Protein AF-A0A382TSJ7-F1 (afdb_monomer_lite)

Structure (mmCIF, N/CA/C/O backbone):
data_AF-A0A382TSJ7-F1
#
_entry.id   AF-A0A382TSJ7-F1
#
loop_
_atom_site.group_PDB
_atom_site.id
_atom_site.type_symbol
_atom_site.label_atom_id
_atom_site.label_alt_id
_atom_site.label_comp_id
_atom_site.label_asym_id
_atom_site.label_entity_id
_atom_site.label_seq_id
_atom_site.pdbx_PDB_ins_code
_atom_site.Cartn_x
_atom_site.Cartn_y
_atom_site.Cartn_z
_atom_site.occupancy
_atom_site.B_iso_or_equiv
_atom_site.auth_seq_id
_atom_site.auth_comp_id
_atom_site.auth_asym_id
_atom_site.auth_atom_id
_atom_site.pdbx_PDB_model_num
ATOM 1 N N . PHE A 1 1 ? 25.022 -5.196 -22.773 1.00 49.28 1 PHE A N 1
ATOM 2 C CA . PHE A 1 1 ? 23.667 -5.425 -22.223 1.00 49.28 1 PHE A CA 1
ATOM 3 C C . PHE A 1 1 ? 23.489 -6.816 -21.601 1.00 49.28 1 PHE A C 1
ATOM 5 O O . PHE A 1 1 ? 22.937 -6.885 -20.510 1.00 49.28 1 PHE A O 1
ATOM 12 N N . GLU A 1 2 ? 24.004 -7.905 -22.186 1.00 41.25 2 GLU A N 1
ATOM 13 C CA . GLU A 1 2 ? 23.909 -9.259 -21.588 1.00 41.25 2 GLU A CA 1
ATOM 14 C C . GLU A 1 2 ? 24.609 -9.423 -20.228 1.00 41.25 2 GLU A C 1
ATOM 16 O O . GLU A 1 2 ? 24.080 -10.076 -19.331 1.00 41.25 2 GLU A O 1
ATOM 21 N N . HIS A 1 3 ? 25.771 -8.796 -20.024 1.00 44.56 3 HIS A N 1
ATOM 22 C CA . HIS A 1 3 ? 26.473 -8.864 -18.734 1.00 44.56 3 HIS A CA 1
ATOM 23 C C . HIS A 1 3 ? 25.719 -8.135 -17.605 1.00 44.56 3 HIS A C 1
ATOM 25 O O . HIS A 1 3 ? 25.794 -8.540 -16.447 1.00 44.56 3 HIS A O 1
ATOM 31 N N . TYR A 1 4 ? 24.921 -7.115 -17.950 1.00 49.44 4 TYR A N 1
ATOM 32 C CA . TYR A 1 4 ? 24.068 -6.389 -17.006 1.00 49.44 4 TYR A CA 1
ATOM 33 C C . TYR A 1 4 ? 22.844 -7.223 -16.594 1.00 49.44 4 TYR A C 1
ATOM 35 O O . TYR A 1 4 ? 22.494 -7.236 -15.418 1.00 49.44 4 TYR A O 1
ATOM 43 N N . SER A 1 5 ? 22.230 -7.984 -17.514 1.00 50.84 5 SER A N 1
ATOM 44 C CA . SER A 1 5 ? 21.072 -8.833 -17.186 1.00 50.84 5 SER A CA 1
ATOM 45 C C . SER A 1 5 ? 21.449 -10.079 -16.375 1.00 50.84 5 SER A C 1
ATOM 47 O O . SER A 1 5 ? 20.710 -10.446 -15.464 1.00 50.84 5 SER A O 1
ATOM 49 N N . LYS A 1 6 ? 22.613 -10.698 -16.631 1.00 50.25 6 LYS A N 1
ATOM 50 C CA . LYS A 1 6 ? 23.043 -11.921 -15.925 1.00 50.25 6 LYS A CA 1
ATOM 51 C C . LYS A 1 6 ? 23.480 -11.663 -14.476 1.00 50.25 6 LYS A C 1
ATOM 53 O O . LYS A 1 6 ? 23.131 -12.448 -13.599 1.00 50.25 6 LYS A O 1
ATOM 58 N N . GLY A 1 7 ? 24.176 -10.553 -14.202 1.00 49.78 7 GLY A N 1
ATOM 59 C CA . GLY A 1 7 ? 24.599 -10.181 -12.841 1.00 49.78 7 GLY A CA 1
ATOM 60 C C . GLY A 1 7 ? 23.474 -9.584 -11.986 1.00 49.78 7 GLY A C 1
ATOM 61 O O . GLY A 1 7 ? 23.333 -9.916 -10.812 1.00 49.78 7 GLY A O 1
ATOM 62 N N . GLN A 1 8 ? 22.613 -8.753 -12.584 1.00 52.03 8 GLN A N 1
ATOM 63 C CA . GLN A 1 8 ? 21.437 -8.202 -11.902 1.00 52.03 8 GLN A CA 1
ATOM 64 C C . GLN A 1 8 ? 20.285 -9.208 -11.803 1.00 52.03 8 GLN A C 1
ATOM 66 O O . GLN A 1 8 ? 19.413 -9.034 -10.962 1.00 52.03 8 GLN A O 1
ATOM 71 N N . GLY A 1 9 ? 20.266 -10.262 -12.623 1.00 54.62 9 GLY A N 1
ATOM 72 C CA . GLY A 1 9 ? 19.168 -11.224 -12.687 1.00 54.62 9 GLY A CA 1
ATOM 73 C C . GLY A 1 9 ? 18.868 -11.914 -11.358 1.00 54.62 9 GLY A C 1
ATOM 74 O O . GLY A 1 9 ? 17.705 -12.104 -11.053 1.00 54.62 9 GLY A O 1
ATOM 75 N N . ARG A 1 10 ? 19.869 -12.224 -10.522 1.00 52.75 10 ARG A N 1
ATOM 76 C CA . ARG A 1 10 ? 19.629 -12.847 -9.202 1.00 52.75 10 ARG A CA 1
ATOM 77 C C . ARG A 1 10 ? 19.296 -11.840 -8.095 1.00 52.75 10 ARG A C 1
ATOM 79 O O . ARG A 1 10 ? 18.508 -12.153 -7.214 1.00 52.75 10 ARG A O 1
ATOM 86 N N . ILE A 1 11 ? 19.861 -10.631 -8.152 1.00 54.88 11 ILE A N 1
ATOM 87 C CA . ILE A 1 11 ? 19.643 -9.577 -7.140 1.00 54.88 11 ILE A CA 1
ATOM 88 C C . ILE A 1 11 ? 18.320 -8.838 -7.382 1.00 54.88 11 ILE A C 1
ATOM 90 O O . ILE A 1 11 ? 17.648 -8.438 -6.434 1.00 54.88 11 ILE A O 1
ATOM 94 N N . ARG A 1 12 ? 17.907 -8.681 -8.647 1.00 56.47 12 ARG A N 1
ATOM 95 C CA . ARG A 1 12 ? 16.683 -7.955 -8.999 1.00 56.47 12 ARG A CA 1
ATOM 96 C C . ARG A 1 12 ? 15.449 -8.606 -8.418 1.00 56.47 12 ARG A C 1
ATOM 98 O O . ARG A 1 12 ? 14.648 -7.869 -7.875 1.00 56.47 12 ARG A O 1
ATOM 105 N N . TRP A 1 13 ? 15.330 -9.932 -8.430 1.00 60.94 13 TRP A N 1
ATOM 106 C CA . TRP A 1 13 ? 14.100 -10.613 -8.002 1.00 60.94 13 TRP A CA 1
ATOM 107 C C . TRP A 1 13 ? 13.707 -10.276 -6.560 1.00 60.94 13 TRP A C 1
ATOM 109 O O . TRP A 1 13 ? 12.521 -10.184 -6.263 1.00 60.94 13 TRP A O 1
ATOM 119 N N . ALA A 1 14 ? 14.691 -10.034 -5.687 1.00 69.12 14 ALA A N 1
ATOM 120 C CA . ALA A 1 14 ? 14.449 -9.646 -4.300 1.00 69.12 14 ALA A CA 1
ATOM 121 C C . ALA A 1 14 ? 13.987 -8.183 -4.145 1.00 69.12 14 ALA A C 1
ATOM 123 O O . ALA A 1 14 ? 13.291 -7.861 -3.190 1.00 69.12 14 ALA A O 1
ATOM 124 N N . CYS A 1 15 ? 14.362 -7.295 -5.070 1.00 74.19 15 CYS A N 1
ATOM 125 C CA . CYS A 1 15 ? 13.961 -5.885 -5.051 1.00 74.19 15 CYS A CA 1
ATOM 126 C C . CYS A 1 15 ? 12.693 -5.612 -5.865 1.00 74.19 15 CYS A C 1
ATOM 128 O O . CYS A 1 15 ? 11.855 -4.797 -5.483 1.00 74.19 15 CYS A O 1
ATOM 130 N N . CYS A 1 16 ? 12.630 -6.173 -7.069 1.00 78.31 16 CYS A N 1
ATOM 131 C CA . CYS A 1 16 ? 11.790 -5.664 -8.133 1.00 78.31 16 CYS A CA 1
ATOM 132 C C . CYS A 1 16 ? 11.692 -6.653 -9.320 1.00 78.31 16 CYS A C 1
ATOM 134 O O . CYS A 1 16 ? 12.562 -7.487 -9.554 1.00 78.31 16 CYS A O 1
ATOM 136 N N . GLY A 1 17 ? 10.611 -6.565 -10.102 1.00 79.75 17 GLY A N 1
ATOM 137 C CA . GLY A 1 17 ? 10.349 -7.494 -11.217 1.00 79.75 17 GLY A CA 1
ATOM 138 C C . GLY A 1 17 ? 9.465 -8.694 -10.865 1.00 79.75 17 GLY A C 1
ATOM 139 O O . GLY A 1 17 ? 9.333 -9.606 -11.676 1.00 79.75 17 GLY A O 1
ATOM 140 N N . LEU A 1 18 ? 8.832 -8.683 -9.689 1.00 85.38 18 LEU A N 1
ATOM 141 C CA . LEU A 1 18 ? 7.746 -9.605 -9.373 1.00 85.38 18 LEU A CA 1
ATOM 142 C C . LEU A 1 18 ? 6.572 -9.376 -10.338 1.00 85.38 18 LEU A C 1
ATOM 144 O O . LEU A 1 18 ? 6.093 -8.251 -10.488 1.00 85.38 18 LEU A O 1
ATOM 148 N N . VAL A 1 19 ? 6.110 -10.454 -10.971 1.00 88.44 19 VAL A N 1
ATOM 149 C CA . VAL A 1 19 ? 4.923 -10.472 -11.834 1.00 88.44 19 VAL A CA 1
ATOM 150 C C . VAL A 1 19 ? 3.797 -11.159 -11.072 1.00 88.44 19 VAL A C 1
ATOM 152 O O . VAL A 1 19 ? 3.975 -12.265 -10.569 1.00 88.44 19 VAL A O 1
ATOM 155 N N . SER A 1 20 ? 2.652 -10.492 -10.947 1.00 93.06 20 SER A N 1
ATOM 156 C CA . SER A 1 20 ? 1.493 -10.999 -10.209 1.00 93.06 20 SER A CA 1
ATOM 157 C C . SER A 1 20 ? 0.206 -10.319 -10.683 1.00 93.06 20 SER A C 1
ATOM 159 O O . SER A 1 20 ? 0.238 -9.440 -11.545 1.00 93.06 20 SER A O 1
ATOM 161 N N . THR A 1 21 ? -0.925 -10.726 -10.113 1.00 97.06 21 THR A N 1
ATOM 162 C CA . THR A 1 21 ? -2.238 -10.105 -10.313 1.00 97.06 21 THR A CA 1
ATOM 163 C C . THR A 1 21 ? -2.568 -9.164 -9.146 1.00 97.06 21 THR A C 1
ATOM 165 O O . THR A 1 21 ? -2.044 -9.358 -8.044 1.00 97.06 21 THR A O 1
ATOM 168 N N . PRO A 1 22 ? -3.454 -8.164 -9.331 1.00 96.81 22 PRO A N 1
ATOM 169 C CA . PRO A 1 22 ? -3.901 -7.317 -8.224 1.00 96.81 22 PRO A CA 1
ATOM 170 C C . PRO A 1 22 ? -4.525 -8.136 -7.085 1.00 96.81 22 PRO A C 1
ATOM 172 O O . PRO A 1 22 ? -4.243 -7.872 -5.921 1.00 96.81 22 PRO A O 1
ATOM 175 N N . GLU A 1 23 ? -5.298 -9.178 -7.408 1.00 98.12 23 GLU A N 1
ATOM 176 C CA . GLU A 1 23 ? -5.904 -10.081 -6.418 1.00 98.12 23 GLU A CA 1
ATOM 177 C C . GLU A 1 23 ? -4.846 -10.752 -5.532 1.00 98.12 23 GLU A C 1
ATOM 179 O O . GLU A 1 23 ? -4.932 -10.693 -4.306 1.00 98.12 23 GLU A O 1
ATOM 184 N N . ASN A 1 24 ? -3.810 -11.340 -6.136 1.00 98.31 24 ASN A N 1
ATOM 185 C CA . ASN A 1 24 ? -2.759 -12.025 -5.387 1.00 98.31 24 ASN A CA 1
ATOM 186 C C . ASN A 1 24 ? -1.952 -11.053 -4.519 1.00 98.31 24 ASN A C 1
ATOM 188 O O . ASN A 1 24 ? -1.585 -11.393 -3.397 1.00 98.31 24 ASN A O 1
ATOM 192 N N . ILE A 1 25 ? -1.688 -9.838 -5.010 1.00 97.94 25 ILE A N 1
ATOM 193 C CA . ILE A 1 25 ? -0.980 -8.809 -4.237 1.00 97.94 25 ILE A CA 1
ATOM 194 C C . ILE A 1 25 ? -1.844 -8.270 -3.091 1.00 97.94 25 ILE A C 1
ATOM 196 O O . ILE A 1 25 ? -1.321 -8.049 -2.001 1.00 97.94 25 ILE A O 1
ATOM 200 N N . ALA A 1 26 ? -3.151 -8.094 -3.300 1.00 98.31 26 ALA A N 1
ATOM 201 C CA . ALA A 1 26 ? -4.078 -7.710 -2.237 1.00 98.31 26 ALA A CA 1
ATOM 202 C C . ALA A 1 26 ? -4.179 -8.807 -1.167 1.00 98.31 26 ALA A C 1
ATOM 204 O O . ALA A 1 26 ? -4.074 -8.513 0.022 1.00 98.31 26 ALA A O 1
ATOM 205 N N . ARG A 1 27 ? -4.278 -10.084 -1.569 1.00 98.56 27 ARG A N 1
ATOM 206 C CA . ARG A 1 27 ? -4.246 -11.219 -0.634 1.00 98.56 27 ARG A CA 1
ATOM 207 C C . ARG A 1 27 ? -2.935 -11.257 0.146 1.00 98.56 27 ARG A C 1
ATOM 209 O O . ARG A 1 27 ? -2.963 -11.352 1.364 1.00 98.56 27 ARG A O 1
ATOM 216 N N . TRP A 1 28 ? -1.796 -11.101 -0.528 1.00 97.88 28 TRP A N 1
ATOM 217 C CA . TRP A 1 28 ? -0.493 -11.002 0.134 1.00 97.88 28 TRP A CA 1
ATOM 218 C C . TRP A 1 28 ? -0.451 -9.872 1.172 1.00 97.88 28 TRP A C 1
ATOM 220 O O . TRP A 1 28 ? -0.004 -10.085 2.297 1.00 97.88 28 TRP A O 1
ATOM 230 N N . GLY A 1 29 ? -0.947 -8.683 0.820 1.00 98.06 29 GLY A N 1
ATOM 231 C CA . GLY A 1 29 ? -1.042 -7.560 1.749 1.00 98.06 29 GLY A CA 1
ATOM 232 C C . GLY A 1 29 ? -1.908 -7.871 2.965 1.00 98.06 29 GLY A C 1
ATOM 233 O O . GLY A 1 29 ? -1.500 -7.585 4.089 1.00 98.06 29 GLY A O 1
ATOM 234 N N . TYR A 1 30 ? -3.063 -8.503 2.758 1.00 98.69 30 TYR A N 1
ATOM 235 C CA . TYR A 1 30 ? -3.928 -8.940 3.849 1.00 98.69 30 TYR A CA 1
ATOM 236 C C . TYR A 1 30 ? -3.215 -9.931 4.780 1.00 98.69 30 TYR A C 1
ATOM 238 O O . TYR A 1 30 ? -3.173 -9.715 5.990 1.00 98.69 30 TYR A O 1
ATOM 246 N N . GLU A 1 31 ? -2.576 -10.964 4.227 1.00 98.62 31 GLU A N 1
ATOM 247 C CA . GLU A 1 31 ? -1.856 -11.978 5.008 1.00 98.62 31 GLU A CA 1
ATOM 248 C C . GLU A 1 31 ? -0.676 -11.396 5.807 1.00 98.62 31 GLU A C 1
ATOM 250 O O . GLU A 1 31 ? -0.372 -11.837 6.924 1.00 98.62 31 GLU A O 1
ATOM 255 N N . LEU A 1 32 ? -0.010 -10.386 5.243 1.00 98.25 32 LEU A N 1
ATOM 256 C CA . LEU A 1 32 ? 1.114 -9.693 5.862 1.00 98.25 32 LEU A CA 1
ATOM 257 C C . LEU A 1 32 ? 0.665 -8.779 7.007 1.00 98.25 32 LEU A C 1
ATOM 259 O O . LEU A 1 32 ? 1.220 -8.840 8.110 1.00 98.25 32 LEU A O 1
ATOM 263 N N . TYR A 1 33 ? -0.336 -7.936 6.757 1.00 98.38 33 TYR A N 1
ATOM 264 C CA . TYR A 1 33 ? -0.682 -6.823 7.637 1.00 98.38 33 TYR A CA 1
ATOM 265 C C . TYR A 1 33 ? -1.871 -7.102 8.570 1.00 98.38 33 TYR A C 1
ATOM 267 O O . TYR A 1 33 ? -1.892 -6.584 9.693 1.00 98.38 33 TYR A O 1
ATOM 275 N N . SER A 1 34 ? -2.848 -7.922 8.177 1.00 98.19 34 SER A N 1
ATOM 276 C CA . SER A 1 34 ? -4.002 -8.197 9.039 1.00 98.19 34 SER A CA 1
ATOM 277 C C . SER A 1 34 ? -3.603 -9.013 10.257 1.00 98.19 34 SER A C 1
ATOM 279 O O . SER A 1 34 ? -2.779 -9.920 10.178 1.00 98.19 34 SER A O 1
ATOM 281 N N . ARG A 1 35 ? -4.236 -8.746 11.405 1.00 97.00 35 ARG A N 1
ATOM 282 C CA . ARG A 1 35 ? -4.071 -9.579 12.610 1.00 97.00 35 ARG A CA 1
ATOM 283 C C . ARG A 1 35 ? -4.515 -11.025 12.373 1.00 97.00 35 ARG A C 1
ATOM 285 O O . ARG A 1 35 ? -4.002 -11.911 13.051 1.00 97.00 35 ARG A O 1
ATOM 292 N N . LYS A 1 36 ? -5.424 -11.239 11.416 1.00 97.44 36 LYS A N 1
ATOM 293 C CA . LYS A 1 36 ? -5.931 -12.553 10.996 1.00 97.44 36 LYS A CA 1
ATOM 294 C C . LYS A 1 36 ? -5.046 -13.230 9.943 1.00 97.44 36 LYS A C 1
ATOM 296 O O . LYS A 1 36 ? -5.228 -14.413 9.688 1.00 97.44 36 LYS A O 1
ATOM 301 N N . GLY A 1 37 ? -4.108 -12.494 9.348 1.00 97.69 37 GLY A N 1
ATOM 302 C CA . GLY A 1 37 ? -3.206 -13.016 8.330 1.00 97.69 37 GLY A CA 1
ATOM 303 C C . GLY A 1 37 ? -2.140 -13.951 8.901 1.00 97.69 37 GLY A C 1
ATOM 304 O O . GLY A 1 37 ? -1.765 -13.850 10.077 1.00 97.69 37 GLY A O 1
ATOM 305 N N . THR A 1 38 ? -1.606 -14.828 8.056 1.00 98.00 38 THR A N 1
ATOM 306 C CA . THR A 1 38 ? -0.660 -15.884 8.443 1.00 98.00 38 THR A CA 1
ATOM 307 C C . THR A 1 38 ? 0.721 -15.763 7.795 1.00 98.00 38 THR A C 1
ATOM 309 O O . THR A 1 38 ? 1.544 -16.655 7.975 1.00 98.00 38 THR A O 1
ATOM 312 N N . ALA A 1 39 ? 1.020 -14.689 7.050 1.00 97.81 39 ALA A N 1
ATOM 313 C CA . ALA A 1 39 ? 2.307 -14.575 6.346 1.00 97.81 39 ALA A CA 1
ATOM 314 C C . ALA A 1 39 ? 3.517 -14.446 7.290 1.00 97.81 39 ALA A C 1
ATOM 316 O O . ALA A 1 39 ? 4.613 -14.882 6.946 1.00 97.81 39 ALA A O 1
ATOM 317 N N . ILE A 1 40 ? 3.328 -13.835 8.464 1.00 97.94 40 ILE A N 1
ATOM 318 C CA . ILE A 1 40 ? 4.359 -13.639 9.493 1.00 97.94 40 ILE A CA 1
ATOM 319 C C . ILE A 1 40 ? 3.759 -13.789 10.897 1.00 97.94 40 ILE A C 1
ATOM 321 O O . ILE A 1 40 ? 2.542 -13.702 11.074 1.00 97.94 40 ILE A O 1
ATOM 325 N N . SER A 1 41 ? 4.611 -13.984 11.909 1.00 98.25 41 SER A N 1
ATOM 326 C CA . SER A 1 41 ? 4.174 -14.044 13.309 1.00 98.25 41 SER A CA 1
ATOM 327 C C . SER A 1 41 ? 3.614 -12.699 13.796 1.00 98.25 41 SER A C 1
ATOM 329 O O . SER A 1 41 ? 3.902 -11.636 13.235 1.00 98.25 41 SER A O 1
ATOM 331 N N . GLN A 1 42 ? 2.838 -12.730 14.884 1.00 97.50 42 GLN A N 1
ATOM 332 C CA . GLN A 1 42 ? 2.294 -11.512 15.496 1.00 97.50 42 GLN A CA 1
ATOM 333 C C . GLN A 1 42 ? 3.404 -10.554 15.960 1.00 97.50 42 GLN A C 1
ATOM 335 O O . GLN A 1 42 ? 3.298 -9.347 15.732 1.00 97.50 42 GLN A O 1
ATOM 340 N N . ASP A 1 43 ? 4.490 -11.082 16.531 1.00 98.12 43 ASP A N 1
ATOM 341 C CA . ASP A 1 43 ? 5.638 -10.281 16.970 1.00 98.12 43 ASP A CA 1
ATOM 342 C C . ASP A 1 43 ? 6.376 -9.643 15.790 1.00 98.12 43 ASP A C 1
ATOM 344 O O . ASP A 1 43 ? 6.683 -8.450 15.821 1.00 98.12 43 ASP A O 1
ATOM 348 N N . SER A 1 44 ? 6.591 -10.392 14.703 1.00 98.31 44 SER A N 1
ATOM 349 C CA . SER A 1 44 ? 7.189 -9.848 13.480 1.00 98.31 44 SER A CA 1
ATOM 350 C C . SER A 1 44 ? 6.316 -8.758 12.863 1.00 98.31 44 SER A C 1
ATOM 352 O O . SER A 1 44 ? 6.833 -7.738 12.415 1.00 98.31 44 SER A O 1
ATOM 354 N N . ARG A 1 45 ? 4.989 -8.921 12.884 1.00 97.88 45 ARG A N 1
ATOM 355 C CA . ARG A 1 45 ? 4.051 -7.902 12.395 1.00 97.88 45 ARG A CA 1
ATOM 356 C C . ARG A 1 45 ? 4.075 -6.643 13.257 1.00 97.88 45 ARG A C 1
ATOM 358 O O . ARG A 1 45 ? 4.059 -5.534 12.726 1.00 97.88 45 ARG A O 1
ATOM 365 N N . LYS A 1 46 ? 4.160 -6.796 14.580 1.00 97.62 46 LYS A N 1
ATOM 366 C CA . LYS A 1 46 ? 4.333 -5.671 15.507 1.00 97.62 46 LYS A CA 1
ATOM 367 C C . LYS A 1 46 ? 5.634 -4.917 15.217 1.00 97.62 46 LYS A C 1
ATOM 369 O O . LYS A 1 46 ? 5.593 -3.695 15.086 1.00 97.62 46 LYS A O 1
ATOM 374 N N . ALA A 1 47 ? 6.747 -5.630 15.042 1.00 98.12 47 ALA A N 1
ATOM 375 C CA . ALA A 1 47 ? 8.031 -5.033 14.673 1.00 98.12 47 ALA A CA 1
ATOM 376 C C . ALA A 1 47 ? 7.968 -4.322 13.306 1.00 98.12 47 ALA A C 1
ATOM 378 O O . ALA A 1 47 ? 8.472 -3.207 13.161 1.00 98.12 47 ALA A O 1
ATOM 379 N N . LEU A 1 48 ? 7.279 -4.916 12.324 1.00 97.50 48 LEU A N 1
ATOM 380 C CA . LEU A 1 48 ? 7.063 -4.320 11.005 1.00 97.50 48 LEU A CA 1
ATOM 381 C C . LEU A 1 48 ? 6.341 -2.971 11.112 1.00 97.50 48 LEU A C 1
ATOM 383 O O . LEU A 1 48 ? 6.794 -1.988 10.528 1.00 97.50 48 LEU A O 1
ATOM 387 N N . TYR A 1 49 ? 5.268 -2.886 11.902 1.00 97.56 49 TYR A N 1
ATOM 388 C CA . TYR A 1 49 ? 4.567 -1.622 12.130 1.00 97.56 49 TYR A CA 1
ATOM 389 C C . TYR A 1 49 ? 5.416 -0.597 12.882 1.00 97.56 49 TYR A C 1
ATOM 391 O O . TYR A 1 49 ? 5.470 0.564 12.473 1.00 97.56 49 TYR A O 1
ATOM 399 N N . GLN A 1 50 ? 6.125 -1.018 13.930 1.00 97.62 50 GLN A N 1
ATOM 400 C CA . GLN A 1 50 ? 7.007 -0.142 14.707 1.00 97.62 50 GLN A CA 1
ATOM 401 C C . GLN A 1 50 ? 8.152 0.436 13.871 1.00 97.62 50 GLN A C 1
ATOM 403 O O . GLN A 1 50 ? 8.567 1.566 14.111 1.00 97.62 50 GLN A O 1
ATOM 408 N N . SER A 1 51 ? 8.608 -0.279 12.838 1.00 97.38 51 SER A N 1
ATOM 409 C CA . SER A 1 51 ? 9.652 0.219 11.935 1.00 97.38 51 SER A CA 1
ATOM 410 C C . SER A 1 51 ? 9.267 1.516 11.210 1.00 97.38 51 SER A C 1
ATOM 412 O O . SER A 1 51 ? 10.139 2.246 10.755 1.00 97.38 51 SER A O 1
ATOM 414 N N . THR A 1 52 ? 7.970 1.833 11.128 1.00 96.88 52 THR A N 1
ATOM 415 C CA . THR A 1 52 ? 7.447 3.041 10.470 1.00 96.88 52 THR A C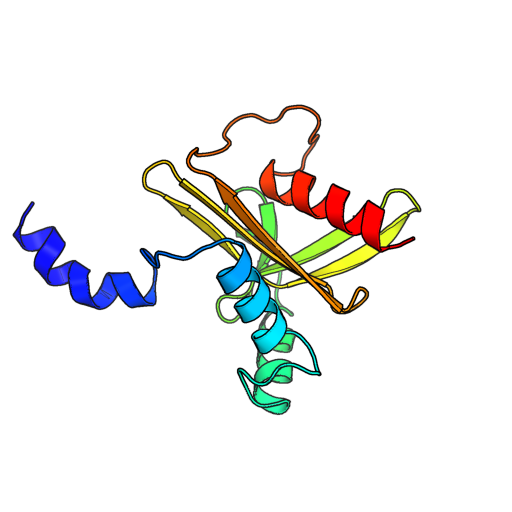A 1
ATOM 416 C C . THR A 1 52 ? 7.310 4.249 11.408 1.00 96.88 52 THR A C 1
ATOM 418 O O . THR A 1 52 ? 6.671 5.230 11.041 1.00 96.88 52 THR A O 1
ATOM 421 N N . ALA A 1 53 ? 7.881 4.196 12.617 1.00 94.44 53 ALA A N 1
ATOM 422 C CA . ALA A 1 53 ? 7.797 5.271 13.612 1.00 94.44 53 ALA A CA 1
ATOM 423 C C . ALA A 1 53 ? 8.727 6.476 13.346 1.00 94.44 53 ALA A C 1
ATOM 425 O O . ALA A 1 53 ? 8.651 7.459 14.075 1.00 94.44 53 ALA A O 1
ATOM 426 N N . GLY A 1 54 ? 9.609 6.395 12.343 1.00 91.56 54 GLY A N 1
ATOM 427 C CA . GLY A 1 54 ? 10.527 7.481 11.976 1.00 91.56 54 GLY A CA 1
ATOM 428 C C . GLY A 1 54 ? 9.857 8.639 11.230 1.00 91.56 54 GLY A C 1
ATOM 429 O O . GLY A 1 54 ? 8.648 8.630 11.001 1.00 91.56 54 GLY A O 1
ATOM 430 N N . ASP A 1 55 ? 10.656 9.620 10.810 1.00 93.06 55 ASP A N 1
ATOM 431 C CA . ASP A 1 55 ? 10.181 10.831 10.133 1.00 93.06 55 ASP A CA 1
ATOM 432 C C . ASP A 1 55 ? 9.545 10.569 8.757 1.00 93.06 55 ASP A C 1
ATOM 434 O O . ASP A 1 55 ? 9.731 9.526 8.117 1.00 93.06 55 ASP A O 1
ATOM 438 N N . LEU A 1 56 ? 8.788 11.558 8.273 1.00 94.12 56 LEU A N 1
ATOM 439 C CA . LEU A 1 56 ? 8.260 11.551 6.913 1.00 94.12 56 LEU A CA 1
ATOM 440 C C . LEU A 1 56 ? 9.400 11.677 5.897 1.00 94.12 56 LEU A C 1
ATOM 442 O O . LEU A 1 56 ? 10.212 12.598 5.961 1.00 94.12 56 LEU A O 1
ATOM 446 N N . VAL A 1 57 ? 9.383 10.817 4.881 1.00 93.81 57 VAL A N 1
ATOM 447 C CA . VAL A 1 57 ? 10.309 10.870 3.747 1.00 93.81 57 VAL A CA 1
ATOM 448 C C . VAL A 1 57 ? 9.548 10.972 2.431 1.00 93.81 57 VAL A C 1
ATOM 450 O O . VAL A 1 57 ? 8.414 10.501 2.302 1.00 93.81 57 VAL A O 1
ATOM 453 N N . LYS A 1 58 ? 10.177 11.573 1.417 1.00 89.81 58 LYS A N 1
ATOM 454 C CA . LYS A 1 58 ? 9.616 11.633 0.064 1.00 89.81 58 LYS A CA 1
ATOM 455 C C . LYS A 1 58 ? 9.851 10.302 -0.654 1.00 89.81 58 LYS A C 1
ATOM 457 O O . LYS A 1 58 ? 10.922 10.072 -1.208 1.00 89.81 58 LYS A O 1
ATOM 462 N N . LEU A 1 59 ? 8.834 9.441 -0.691 1.00 87.00 59 LEU A N 1
ATOM 463 C CA . LEU A 1 59 ? 8.865 8.148 -1.381 1.00 87.00 59 LEU A CA 1
ATOM 464 C C . LEU A 1 59 ? 7.914 8.161 -2.583 1.00 87.00 59 LEU A C 1
ATOM 466 O O . LEU A 1 59 ? 6.713 8.384 -2.423 1.00 87.00 59 LEU A O 1
ATOM 470 N N . GLN A 1 60 ? 8.452 7.918 -3.786 1.00 80.06 60 GLN A N 1
ATOM 471 C CA . GLN A 1 60 ? 7.714 7.920 -5.064 1.00 80.06 60 GLN A CA 1
ATOM 472 C C . GLN A 1 60 ? 6.734 9.100 -5.226 1.00 80.06 60 GLN A C 1
ATOM 474 O O . GLN A 1 60 ? 5.590 8.930 -5.643 1.00 80.06 60 GLN A O 1
ATOM 479 N N . GLY A 1 61 ? 7.188 10.309 -4.882 1.00 78.06 61 GLY A N 1
ATOM 480 C CA . GLY A 1 61 ? 6.411 11.537 -5.069 1.00 78.06 61 GLY A CA 1
ATOM 481 C C . GLY A 1 61 ? 5.429 11.874 -3.945 1.00 78.06 61 GLY A C 1
ATOM 482 O O . GLY A 1 61 ? 4.714 12.860 -4.066 1.00 78.06 61 GLY A O 1
ATOM 483 N N . SER A 1 62 ? 5.400 11.124 -2.839 1.00 83.81 62 SER A N 1
ATOM 484 C CA . SER A 1 62 ? 4.548 11.438 -1.682 1.00 83.81 62 SER A CA 1
ATOM 485 C C . SER A 1 62 ? 5.331 11.385 -0.370 1.00 83.81 62 SER A C 1
ATOM 487 O O . SER A 1 62 ? 6.194 10.523 -0.206 1.00 83.81 62 SER A O 1
ATOM 489 N N . MET A 1 63 ? 5.011 12.284 0.566 1.00 90.06 63 MET A N 1
ATOM 490 C CA . MET A 1 63 ? 5.537 12.246 1.938 1.0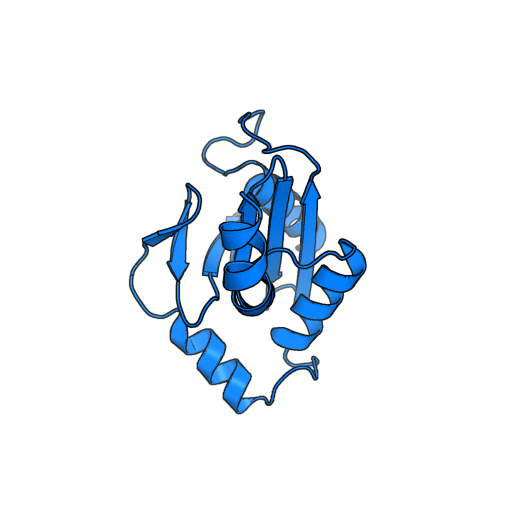0 90.06 63 MET A CA 1
ATOM 491 C C . MET A 1 63 ? 4.846 11.138 2.736 1.00 90.06 63 MET A C 1
ATOM 493 O O . MET A 1 63 ? 3.616 11.061 2.750 1.00 90.06 63 MET 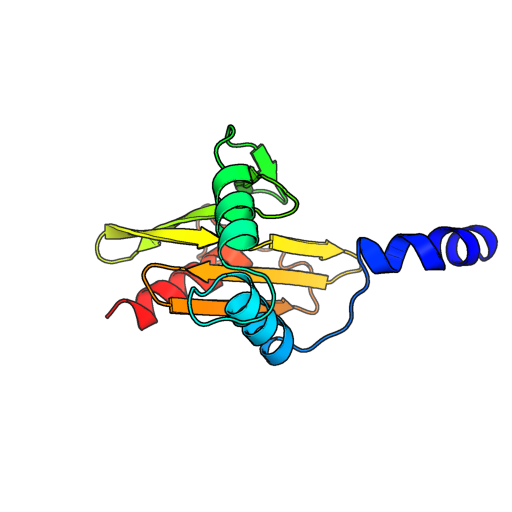A O 1
ATOM 497 N N . GLN A 1 64 ? 5.617 10.234 3.331 1.00 93.62 64 GLN A N 1
ATOM 498 C CA . GLN A 1 64 ? 5.109 9.073 4.074 1.00 93.62 64 GLN A CA 1
ATOM 499 C C . GLN A 1 64 ? 6.190 8.578 5.039 1.00 93.62 64 GLN A C 1
ATOM 501 O O . GLN A 1 64 ? 7.376 8.750 4.760 1.00 93.62 64 GLN A O 1
ATOM 506 N N . ASN A 1 65 ? 5.803 7.965 6.158 1.00 96.88 65 ASN A N 1
ATOM 507 C CA . ASN A 1 65 ? 6.780 7.309 7.023 1.00 96.88 65 ASN A CA 1
ATOM 508 C C . ASN A 1 65 ? 7.238 6.024 6.335 1.00 96.88 65 ASN A C 1
ATOM 510 O O . ASN A 1 65 ? 6.435 5.327 5.704 1.00 96.88 65 ASN A O 1
ATOM 514 N N . TYR A 1 66 ? 8.518 5.701 6.454 1.00 96.12 66 TYR A N 1
ATOM 515 C CA . TYR A 1 66 ? 9.095 4.548 5.782 1.00 96.12 66 TYR A CA 1
ATOM 516 C C . TYR A 1 66 ? 9.990 3.768 6.734 1.00 96.12 66 TYR A C 1
ATOM 518 O O . TYR A 1 66 ? 10.902 4.329 7.334 1.00 96.12 66 TYR A O 1
ATOM 526 N N . GLY A 1 67 ? 9.682 2.484 6.886 1.00 95.75 67 GLY A N 1
ATOM 527 C CA . GLY A 1 67 ? 10.376 1.568 7.779 1.00 95.75 67 GLY A CA 1
ATOM 528 C C . GLY A 1 67 ? 11.032 0.425 7.025 1.00 95.75 67 GLY A C 1
ATOM 529 O O . GLY A 1 67 ? 11.567 0.609 5.934 1.00 95.75 67 GLY A O 1
ATOM 530 N N . TYR A 1 68 ? 10.957 -0.775 7.593 1.00 94.81 68 TYR A N 1
ATOM 531 C CA . TYR A 1 68 ? 11.502 -2.010 7.033 1.00 94.81 68 TYR A CA 1
ATOM 532 C C . TYR A 1 68 ? 10.771 -2.410 5.737 1.00 94.81 68 TYR A C 1
ATOM 534 O O . TYR A 1 68 ? 9.897 -3.271 5.731 1.00 94.81 68 TYR A O 1
ATOM 542 N N . TYR A 1 69 ? 11.092 -1.714 4.643 1.00 92.31 69 TYR A N 1
ATOM 543 C CA . TYR A 1 69 ? 10.482 -1.831 3.314 1.00 92.31 69 TYR A CA 1
ATOM 544 C C . TYR A 1 69 ? 8.956 -1.651 3.279 1.00 92.31 69 TYR A C 1
ATOM 546 O O . TYR A 1 69 ? 8.277 -2.131 2.372 1.00 92.31 69 TYR A O 1
ATOM 554 N N . VAL A 1 70 ? 8.406 -0.925 4.254 1.00 95.62 70 VAL A N 1
ATOM 555 C CA . VAL A 1 70 ? 6.975 -0.625 4.360 1.00 95.62 70 VAL A CA 1
ATOM 556 C C . VAL A 1 70 ? 6.784 0.870 4.528 1.00 95.62 70 VAL A C 1
ATOM 558 O O . VAL A 1 70 ? 7.405 1.505 5.376 1.00 95.62 70 VAL A O 1
ATOM 561 N N . ALA A 1 71 ? 5.886 1.419 3.721 1.00 96.06 71 ALA A N 1
ATOM 562 C CA . ALA A 1 71 ? 5.420 2.785 3.818 1.00 96.06 71 ALA A CA 1
ATOM 563 C C . ALA A 1 71 ? 4.111 2.845 4.611 1.00 96.06 71 ALA A C 1
ATOM 565 O O . ALA A 1 71 ? 3.155 2.135 4.287 1.00 96.06 71 ALA A O 1
ATOM 566 N N . LYS A 1 72 ? 4.063 3.739 5.597 1.00 97.25 72 LYS A N 1
ATOM 567 C CA . LYS A 1 72 ? 2.859 4.130 6.332 1.00 97.25 72 LYS A CA 1
ATOM 568 C C . LYS A 1 72 ? 2.405 5.502 5.839 1.00 97.25 72 LYS A C 1
ATOM 570 O O . LYS A 1 72 ? 3.214 6.416 5.674 1.00 97.25 72 LYS A O 1
ATOM 575 N N . ARG A 1 73 ? 1.103 5.650 5.609 1.00 94.19 73 ARG A N 1
ATOM 576 C CA . ARG A 1 73 ? 0.481 6.916 5.215 1.00 94.19 73 ARG A CA 1
ATOM 577 C C . ARG A 1 73 ? -0.887 7.062 5.868 1.00 94.19 73 ARG A C 1
ATOM 579 O O . ARG A 1 73 ? -1.618 6.083 5.941 1.00 94.19 73 ARG A O 1
ATOM 586 N N . MET A 1 74 ? -1.226 8.275 6.288 1.00 94.56 74 MET A N 1
ATOM 587 C CA . MET A 1 74 ? -2.581 8.626 6.713 1.00 94.56 74 MET A CA 1
ATOM 588 C C . MET A 1 74 ? -3.407 9.118 5.521 1.00 94.56 74 MET A C 1
ATOM 590 O O . MET A 1 74 ? -2.873 9.774 4.619 1.00 94.56 74 MET A O 1
ATOM 594 N N . PHE A 1 75 ? -4.688 8.774 5.520 1.00 93.31 75 PHE A N 1
ATOM 595 C CA . PHE A 1 75 ? -5.691 9.233 4.569 1.00 93.31 75 PHE A CA 1
ATOM 596 C C . PHE A 1 75 ? -6.815 9.903 5.351 1.00 93.31 75 PHE A C 1
ATOM 598 O O . PHE A 1 75 ? -7.309 9.331 6.319 1.00 93.31 75 PHE A O 1
ATOM 605 N N . THR A 1 76 ? -7.200 11.099 4.919 1.00 93.44 76 THR A N 1
ATOM 606 C CA . THR A 1 76 ? -8.400 11.784 5.402 1.00 93.44 76 THR A CA 1
ATOM 607 C C . THR A 1 76 ? -9.532 11.461 4.439 1.00 93.44 76 THR A C 1
ATOM 609 O O . THR A 1 76 ? -9.427 11.770 3.249 1.00 93.44 76 THR A O 1
ATOM 612 N N . LEU A 1 77 ? -10.560 10.798 4.953 1.00 92.12 77 LEU A N 1
ATOM 613 C CA . LEU A 1 77 ? -11.743 10.374 4.219 1.00 92.12 77 LEU A CA 1
ATOM 614 C C . LEU A 1 77 ? -12.742 11.529 4.055 1.00 92.12 77 LEU A C 1
ATOM 616 O O . LEU A 1 77 ? -12.610 12.594 4.663 1.00 92.12 77 LEU A O 1
ATOM 620 N N . SER A 1 78 ? -13.746 11.322 3.209 1.00 92.12 78 SER A N 1
ATOM 621 C CA . SER A 1 78 ? -14.774 12.317 2.871 1.00 92.12 78 SER A CA 1
ATOM 622 C C . SER A 1 78 ? -15.617 12.789 4.065 1.00 92.12 78 SER A C 1
ATOM 624 O O . SER A 1 78 ? -16.062 13.936 4.083 1.00 92.12 78 SER A O 1
ATOM 626 N N . ASP A 1 79 ? -15.785 11.949 5.086 1.00 91.88 79 ASP A N 1
ATOM 627 C CA . ASP A 1 79 ? -16.455 12.260 6.355 1.00 91.88 79 ASP A CA 1
ATOM 628 C C . ASP A 1 79 ? -15.506 12.872 7.408 1.00 91.88 79 ASP A C 1
ATOM 630 O O . ASP A 1 79 ? -15.894 13.086 8.554 1.00 91.88 79 ASP A O 1
ATOM 634 N N . SER A 1 80 ? -14.272 13.204 7.013 1.00 92.19 80 SER A N 1
ATOM 635 C CA . SER A 1 80 ? -13.168 13.648 7.878 1.00 92.19 80 SER A CA 1
ATOM 636 C C . SER A 1 80 ? -12.592 12.572 8.804 1.00 92.19 80 SER A C 1
ATOM 638 O O . SER A 1 80 ? -11.746 12.893 9.640 1.00 92.19 80 SER A O 1
ATOM 640 N N . THR A 1 81 ? -12.979 11.303 8.650 1.00 93.69 81 THR A N 1
ATOM 641 C CA . THR A 1 81 ? -12.329 10.196 9.354 1.00 93.69 81 THR A CA 1
ATOM 642 C C . THR A 1 81 ? -10.882 10.063 8.879 1.00 93.69 81 THR A C 1
ATOM 644 O O . THR A 1 81 ? -10.595 10.074 7.682 1.00 93.69 81 THR A O 1
ATOM 647 N N . GLU A 1 82 ? -9.942 9.922 9.813 1.00 95.69 82 GLU A N 1
ATOM 648 C CA . GLU A 1 82 ? -8.548 9.620 9.491 1.00 95.69 82 GLU A CA 1
ATOM 649 C C . GLU A 1 82 ? -8.281 8.126 9.630 1.00 95.69 82 GLU A C 1
ATOM 651 O O . GLU A 1 82 ? -8.501 7.537 10.688 1.00 95.69 82 GLU A O 1
ATOM 656 N N . ILE A 1 83 ? -7.748 7.521 8.571 1.00 96.88 83 ILE A N 1
ATOM 657 C CA . ILE A 1 83 ? -7.294 6.131 8.592 1.00 96.88 83 ILE A CA 1
ATOM 658 C C . ILE A 1 83 ? -5.810 6.042 8.271 1.00 96.88 83 ILE A C 1
ATOM 660 O O . ILE A 1 83 ? -5.246 6.833 7.509 1.00 96.88 83 ILE A O 1
ATOM 664 N N . THR A 1 84 ? -5.165 5.023 8.816 1.00 97.00 84 THR A N 1
ATOM 665 C CA . THR A 1 84 ? -3.795 4.666 8.484 1.00 97.00 84 THR A CA 1
ATOM 666 C C . THR A 1 84 ? -3.792 3.571 7.431 1.00 97.00 84 THR A C 1
ATOM 668 O O . THR A 1 84 ? -4.540 2.605 7.511 1.00 97.00 84 THR A O 1
ATOM 671 N N . ALA A 1 85 ? -2.880 3.654 6.465 1.00 97.50 85 ALA A N 1
ATOM 672 C CA . ALA A 1 85 ? -2.607 2.543 5.571 1.00 97.50 85 ALA A CA 1
ATOM 673 C C . ALA A 1 85 ? -1.115 2.217 5.463 1.00 97.50 85 ALA A C 1
ATOM 675 O O . ALA A 1 85 ? -0.258 3.097 5.338 1.00 97.50 85 ALA A O 1
ATOM 676 N N . TYR A 1 86 ? -0.827 0.919 5.444 1.00 98.12 86 TYR A N 1
ATOM 677 C CA . TYR A 1 86 ? 0.499 0.324 5.308 1.00 98.12 86 TYR A CA 1
ATOM 678 C C . TYR A 1 86 ? 0.642 -0.348 3.953 1.00 98.12 86 TYR A C 1
ATOM 680 O O . TYR A 1 86 ? -0.328 -0.847 3.399 1.00 98.12 86 TYR A O 1
ATOM 688 N N . GLY A 1 87 ? 1.840 -0.367 3.386 1.00 96.81 87 GLY A N 1
ATOM 689 C CA . GLY A 1 87 ? 2.087 -1.053 2.123 1.00 96.81 87 GLY A CA 1
ATOM 690 C C . GLY A 1 87 ? 3.270 -0.456 1.392 1.00 96.81 87 GLY A C 1
ATOM 691 O O . GLY A 1 87 ? 4.218 0.003 2.024 1.00 96.81 87 GLY A O 1
ATOM 692 N N . HIS A 1 88 ? 3.227 -0.430 0.064 1.00 95.50 88 HIS A N 1
ATOM 693 C CA . HIS A 1 88 ? 4.333 0.111 -0.716 1.00 95.50 88 HIS A CA 1
ATOM 694 C C . HIS A 1 88 ? 3.882 0.566 -2.115 1.00 95.50 88 HIS A C 1
ATOM 696 O O . HIS A 1 88 ? 3.147 -0.164 -2.787 1.00 95.50 88 HIS A O 1
ATOM 702 N N . PRO A 1 89 ? 4.313 1.747 -2.601 1.00 94.12 89 PRO A N 1
ATOM 703 C CA . PRO A 1 89 ? 4.216 2.084 -4.019 1.00 94.12 89 PRO A CA 1
ATOM 704 C C . PRO A 1 89 ? 5.306 1.346 -4.812 1.00 94.12 89 PRO A C 1
ATOM 706 O O . PRO A 1 89 ? 6.464 1.331 -4.410 1.00 94.12 89 PRO A O 1
ATOM 709 N N . GLY A 1 90 ? 4.988 0.757 -5.959 1.00 91.56 90 GLY A N 1
ATOM 710 C CA . GLY A 1 90 ? 5.971 0.137 -6.859 1.00 91.56 90 GLY A CA 1
ATOM 711 C C . GLY A 1 90 ? 5.952 0.803 -8.228 1.00 91.56 90 GLY A C 1
ATOM 712 O O . GLY A 1 90 ? 4.969 1.423 -8.601 1.00 91.56 90 GLY A O 1
ATOM 713 N N . GLY A 1 91 ? 7.029 0.754 -8.997 1.00 88.88 91 GLY A N 1
ATOM 714 C CA . GLY A 1 91 ? 7.030 1.382 -10.318 1.00 88.88 91 GLY A CA 1
ATOM 715 C C . GLY A 1 91 ? 8.304 1.109 -11.093 1.00 88.88 91 GLY A C 1
ATOM 716 O O . GLY A 1 91 ? 9.305 0.690 -10.517 1.00 88.88 91 GLY A O 1
ATOM 717 N N . GLY A 1 92 ? 8.249 1.342 -12.402 1.00 86.56 92 GLY A N 1
ATOM 718 C CA . GLY A 1 92 ? 9.376 1.155 -13.313 1.00 86.56 92 GLY A CA 1
ATOM 719 C C . GLY A 1 92 ? 8.966 0.472 -14.616 1.00 86.56 92 GLY A C 1
ATOM 720 O O . GLY A 1 92 ? 7.927 -0.176 -14.689 1.00 86.56 92 GLY A O 1
ATOM 721 N N . GLY A 1 93 ? 9.771 0.644 -15.668 1.00 85.00 93 GLY A N 1
ATOM 722 C CA . GLY A 1 93 ? 9.562 -0.036 -16.955 1.00 85.00 93 GLY A CA 1
ATOM 723 C C . GLY A 1 93 ? 8.239 0.289 -17.660 1.00 85.00 93 GLY A C 1
ATOM 724 O O . GLY A 1 93 ? 7.757 -0.540 -18.419 1.00 85.00 93 GLY A O 1
ATOM 725 N N . GLY A 1 94 ? 7.637 1.453 -17.386 1.00 90.56 94 GLY A N 1
ATOM 726 C CA . GLY A 1 94 ? 6.320 1.837 -17.914 1.00 90.56 94 GLY A CA 1
ATOM 727 C C . GLY A 1 94 ? 5.131 1.419 -17.041 1.00 90.56 94 GLY A C 1
ATOM 728 O O . GLY A 1 94 ? 4.000 1.732 -17.390 1.00 90.56 94 GLY A O 1
ATOM 729 N N . TYR A 1 95 ? 5.372 0.776 -15.896 1.00 91.62 95 TYR A N 1
ATOM 730 C CA . TYR A 1 95 ? 4.338 0.300 -14.977 1.00 91.62 95 TYR A CA 1
ATOM 731 C C . TYR A 1 95 ? 4.309 1.106 -13.683 1.00 91.62 95 TYR A C 1
ATOM 733 O O . TYR A 1 95 ? 5.315 1.680 -13.244 1.00 91.62 95 TYR A O 1
ATOM 741 N N . SER A 1 96 ? 3.154 1.081 -13.027 1.00 93.06 96 SER A N 1
ATOM 742 C CA . SER A 1 96 ? 2.953 1.668 -11.712 1.00 93.06 96 SER A CA 1
ATOM 743 C C . SER A 1 96 ? 2.068 0.745 -10.866 1.00 93.06 96 SER A C 1
ATOM 745 O O . SER A 1 96 ? 1.068 0.210 -11.334 1.00 93.06 96 SER A O 1
ATOM 747 N N . SER A 1 97 ? 2.449 0.510 -9.610 1.00 94.50 97 SER A N 1
ATOM 748 C CA . SER A 1 97 ? 1.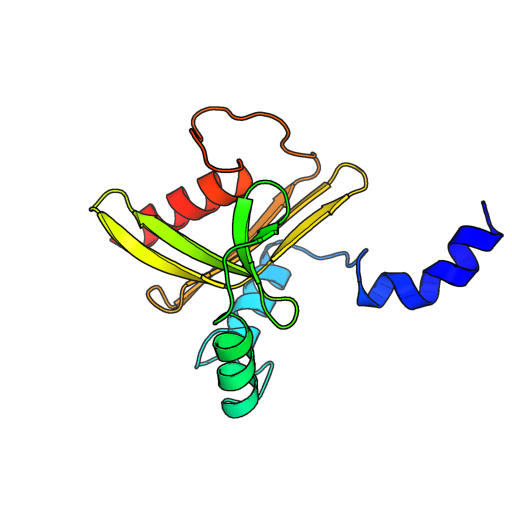678 -0.290 -8.659 1.00 94.50 97 SER A CA 1
ATOM 749 C C . SER A 1 97 ? 1.527 0.372 -7.293 1.00 94.50 97 SER A C 1
ATOM 751 O O . SER A 1 97 ? 2.310 1.242 -6.910 1.00 94.50 97 SER A O 1
ATOM 753 N N . LEU A 1 98 ? 0.506 -0.019 -6.547 1.00 95.88 98 LEU A N 1
ATOM 754 C CA . LEU A 1 98 ? 0.319 0.376 -5.160 1.00 95.88 98 LEU A CA 1
ATOM 755 C C . LEU A 1 98 ? -0.275 -0.797 -4.388 1.00 95.88 98 LEU A C 1
ATOM 757 O O . LEU A 1 98 ? -1.270 -1.367 -4.821 1.00 95.88 98 LEU A O 1
ATOM 761 N N . LEU A 1 99 ? 0.317 -1.119 -3.243 1.00 97.75 99 LEU A N 1
ATOM 762 C CA . LEU A 1 99 ? -0.303 -1.951 -2.218 1.00 97.75 99 LEU A CA 1
ATOM 763 C C . LEU A 1 99 ? -0.601 -1.076 -1.003 1.00 97.75 99 LEU A C 1
ATOM 765 O O . LEU A 1 99 ? 0.285 -0.344 -0.550 1.00 97.75 99 LEU A O 1
ATOM 769 N N . ARG A 1 100 ? -1.822 -1.165 -0.474 1.00 97.75 100 ARG A N 1
ATOM 770 C CA . ARG A 1 100 ? -2.227 -0.565 0.798 1.00 97.75 100 ARG A CA 1
ATOM 771 C C . ARG A 1 100 ? -3.056 -1.544 1.622 1.00 97.75 100 ARG A C 1
ATOM 773 O O . ARG A 1 100 ? -3.784 -2.359 1.073 1.00 97.75 100 ARG A O 1
ATOM 780 N N . TYR A 1 101 ? -2.947 -1.447 2.934 1.00 98.69 101 TYR A N 1
ATOM 781 C CA . TYR A 1 101 ? -3.782 -2.134 3.905 1.00 98.69 101 TYR A CA 1
ATOM 782 C C . TYR A 1 101 ? -4.126 -1.163 5.029 1.00 98.69 101 TYR A C 1
ATOM 784 O O . TYR A 1 101 ? -3.201 -0.596 5.613 1.00 98.69 101 TYR A O 1
ATOM 792 N N . SER A 1 102 ? -5.412 -0.988 5.329 1.00 98.25 102 SER A N 1
ATOM 793 C CA . SER A 1 102 ? -5.871 -0.229 6.497 1.00 98.25 102 SER A CA 1
ATOM 794 C C . SER A 1 102 ? -6.280 -1.188 7.618 1.00 98.25 102 SER A C 1
ATOM 796 O O . SER A 1 102 ? -7.189 -1.995 7.414 1.00 98.25 102 SER A O 1
ATOM 798 N N . PRO A 1 103 ? -5.630 -1.126 8.798 1.00 97.50 103 PRO A N 1
ATOM 799 C CA . PRO A 1 103 ? -6.068 -1.876 9.969 1.00 97.50 103 PRO A CA 1
ATOM 800 C C . PRO A 1 103 ? -7.460 -1.484 10.466 1.00 97.50 103 PRO A C 1
ATOM 802 O O . PRO A 1 103 ? -8.153 -2.343 11.000 1.00 97.50 103 PRO A O 1
ATOM 805 N N . GLU A 1 104 ? -7.847 -0.218 10.312 1.00 96.94 104 GLU A N 1
ATOM 806 C CA . GLU A 1 104 ? -9.140 0.325 10.736 1.00 96.94 104 GLU A CA 1
ATOM 807 C C . GLU A 1 104 ? -10.295 -0.289 9.937 1.00 96.94 104 GLU A C 1
ATOM 809 O O . GLU A 1 104 ? -11.347 -0.567 10.504 1.00 96.94 104 GLU A O 1
ATOM 814 N N . LEU A 1 105 ? -10.069 -0.563 8.648 1.00 97.06 105 LEU A N 1
ATOM 815 C CA . LEU A 1 105 ? -11.062 -1.152 7.745 1.00 97.06 105 LEU A CA 1
ATOM 816 C C . LEU A 1 105 ? -10.887 -2.669 7.534 1.00 97.06 105 LEU A C 1
ATOM 818 O O . LEU A 1 105 ? -11.687 -3.277 6.831 1.00 97.06 105 LEU A O 1
ATOM 822 N N . ASP A 1 106 ? -9.827 -3.281 8.084 1.00 97.56 106 ASP A N 1
ATOM 823 C CA . ASP A 1 106 ? -9.377 -4.656 7.765 1.00 97.56 106 ASP A CA 1
ATOM 824 C C . ASP A 1 106 ? -9.377 -4.920 6.240 1.00 97.56 106 ASP A C 1
ATOM 826 O O . ASP A 1 106 ? -9.785 -5.980 5.766 1.00 97.56 106 ASP A O 1
ATOM 830 N N . LEU A 1 107 ? -8.933 -3.925 5.458 1.00 98.12 107 LEU A N 1
ATOM 831 C CA . LEU A 1 107 ? -9.054 -3.901 3.997 1.00 98.12 107 LEU A CA 1
ATOM 832 C C . LEU A 1 107 ? -7.687 -3.767 3.329 1.00 98.12 107 LEU A C 1
ATOM 834 O O . LEU A 1 107 ? -6.948 -2.818 3.602 1.00 98.12 107 LEU A O 1
ATOM 838 N N . SER A 1 108 ? -7.378 -4.675 2.395 1.00 98.44 108 SER A N 1
ATOM 839 C CA . SER A 1 108 ? -6.209 -4.571 1.514 1.00 98.44 108 SER A CA 1
ATOM 840 C C . SER A 1 108 ? -6.598 -4.218 0.080 1.00 98.44 108 SER A C 1
ATOM 842 O O . SER A 1 108 ? -7.489 -4.824 -0.507 1.00 98.44 108 SER A O 1
ATOM 844 N N . ILE A 1 109 ? -5.883 -3.256 -0.500 1.00 98.50 109 ILE A N 1
ATOM 845 C CA . ILE A 1 109 ? -6.074 -2.740 -1.852 1.00 98.50 109 ILE A CA 1
ATOM 846 C C . ILE A 1 109 ? -4.777 -2.924 -2.634 1.00 98.50 109 ILE A C 1
ATOM 848 O O . ILE A 1 109 ? -3.714 -2.460 -2.211 1.00 98.50 109 ILE A O 1
ATOM 852 N N . SER A 1 110 ? -4.878 -3.528 -3.818 1.00 98.19 110 SER A N 1
ATOM 853 C CA . SER A 1 110 ? -3.807 -3.535 -4.812 1.00 98.19 110 SER A CA 1
ATOM 854 C C . SER A 1 110 ? -4.257 -2.848 -6.095 1.00 98.19 110 SER A C 1
ATOM 856 O O . SER A 1 110 ? -5.317 -3.150 -6.636 1.00 98.19 110 SER A O 1
ATOM 858 N N . ILE A 1 111 ? -3.423 -1.946 -6.601 1.00 96.81 111 ILE A N 1
ATOM 859 C CA . ILE A 1 111 ? -3.590 -1.291 -7.896 1.00 96.81 111 ILE A CA 1
ATOM 860 C C . ILE A 1 111 ? -2.372 -1.649 -8.732 1.00 96.81 111 ILE A C 1
ATOM 862 O O . ILE A 1 111 ? -1.251 -1.348 -8.324 1.00 96.81 111 ILE A O 1
ATOM 866 N N . LEU A 1 112 ? -2.582 -2.244 -9.904 1.00 95.81 112 LEU A N 1
ATOM 867 C CA . LEU A 1 112 ? -1.547 -2.450 -10.915 1.00 95.81 112 LEU A CA 1
ATOM 868 C C . LEU A 1 112 ? -1.981 -1.737 -12.193 1.00 95.81 112 LEU A C 1
ATOM 870 O O . LEU A 1 112 ? -3.085 -1.962 -12.681 1.00 95.81 112 LEU A O 1
ATOM 874 N N . ALA A 1 113 ? -1.112 -0.897 -12.741 1.00 95.00 113 ALA A N 1
ATOM 875 C CA . ALA A 1 113 ? -1.343 -0.210 -13.999 1.00 95.00 113 ALA A CA 1
ATOM 876 C C . ALA A 1 113 ? -0.178 -0.452 -14.961 1.00 95.00 113 ALA A C 1
ATOM 878 O O . ALA A 1 113 ? 0.998 -0.349 -14.601 1.00 95.00 113 ALA A O 1
ATOM 879 N N . ASN A 1 114 ? -0.529 -0.717 -16.217 1.00 94.31 114 ASN A N 1
ATOM 880 C CA . ASN A 1 114 ? 0.379 -0.816 -17.363 1.00 94.31 114 ASN A CA 1
ATOM 881 C C . ASN A 1 114 ? 0.761 0.560 -17.938 1.00 94.31 114 ASN A C 1
ATOM 883 O O . ASN A 1 114 ? 1.092 0.686 -19.114 1.00 94.31 114 ASN A O 1
ATOM 887 N N . SER A 1 115 ? 0.681 1.595 -17.107 1.00 92.38 115 SER A N 1
ATOM 888 C CA . SER A 1 115 ? 1.154 2.936 -17.403 1.00 92.38 115 SER A CA 1
ATOM 889 C C . SER A 1 115 ? 1.829 3.513 -16.165 1.00 92.38 115 SER A C 1
ATOM 891 O O . SER A 1 115 ? 1.614 3.061 -15.035 1.00 92.38 115 SER A O 1
ATOM 893 N N . THR A 1 116 ? 2.627 4.556 -16.361 1.00 89.81 116 THR A N 1
ATOM 894 C CA . THR A 1 116 ? 3.261 5.304 -15.271 1.00 89.81 116 THR A CA 1
ATOM 895 C C . THR A 1 116 ? 2.260 6.092 -14.426 1.00 89.81 116 THR A C 1
ATOM 897 O O . THR A 1 116 ? 2.625 6.527 -13.336 1.00 89.81 116 THR A O 1
ATOM 900 N N . LEU A 1 117 ? 1.021 6.276 -14.911 1.00 88.81 117 LEU A N 1
ATOM 901 C CA . LEU A 1 117 ? 0.007 7.152 -14.316 1.00 88.81 117 LEU A CA 1
ATOM 902 C C . LEU A 1 117 ? 0.570 8.551 -14.004 1.00 88.81 117 LEU A C 1
ATOM 904 O O . LEU A 1 117 ? 0.385 9.085 -12.916 1.00 88.81 117 LEU A O 1
ATOM 908 N N . SER A 1 118 ? 1.289 9.147 -14.958 1.00 83.00 118 SER A N 1
ATOM 909 C CA . SER A 1 118 ? 1.948 10.453 -14.806 1.00 83.00 118 SER A CA 1
ATOM 910 C C . SER A 1 118 ? 1.021 11.659 -15.033 1.00 83.00 118 SER A C 1
ATOM 912 O O . SER A 1 118 ? 1.490 12.724 -15.424 1.00 83.00 118 SER A O 1
ATOM 914 N N . PHE A 1 119 ? -0.288 11.503 -14.829 1.00 84.69 119 PHE A N 1
ATOM 915 C CA . PHE A 1 119 ? -1.292 12.559 -14.988 1.00 84.69 119 PHE A CA 1
ATOM 916 C C . PHE A 1 119 ? -2.056 12.755 -13.680 1.00 84.69 119 PHE A C 1
ATOM 918 O O . PHE A 1 119 ? -2.357 11.779 -13.007 1.00 84.69 119 PHE A O 1
ATOM 925 N N . GLN A 1 120 ? -2.414 13.992 -13.330 1.00 85.44 120 GLN A N 1
ATOM 926 C CA . GLN A 1 120 ? -3.006 14.276 -12.017 1.00 85.44 120 GLN A CA 1
ATOM 927 C C . GLN A 1 120 ? -4.529 14.086 -11.963 1.00 85.44 120 GLN A C 1
ATOM 929 O O . GLN A 1 120 ? -5.069 13.650 -10.950 1.00 85.44 120 GLN A O 1
ATOM 934 N N . GLY A 1 121 ? -5.250 14.376 -13.050 1.00 85.56 121 GLY A N 1
ATOM 935 C CA . GLY A 1 121 ? -6.714 14.280 -13.071 1.00 85.56 121 GLY A CA 1
ATOM 936 C C . GLY A 1 121 ? -7.378 15.077 -11.936 1.00 85.56 121 GLY A C 1
ATOM 937 O O . GLY A 1 121 ? -6.963 16.191 -11.628 1.00 85.56 121 GLY A O 1
ATOM 938 N N . LYS A 1 122 ? -8.401 14.493 -11.296 1.00 87.31 122 LYS A N 1
ATOM 939 C CA . LYS A 1 122 ? -9.103 15.079 -10.134 1.00 87.31 122 LYS A CA 1
ATOM 940 C C . LYS A 1 122 ? -8.419 14.798 -8.788 1.00 87.31 122 LYS A C 1
ATOM 942 O O . LYS A 1 122 ? -9.005 15.056 -7.746 1.00 87.31 122 LYS A O 1
ATOM 947 N N . CYS A 1 123 ? -7.204 14.255 -8.792 1.00 86.38 123 CYS A N 1
ATOM 948 C CA . CYS A 1 123 ? -6.574 13.736 -7.580 1.00 86.38 123 CYS A CA 1
ATOM 949 C C . CYS A 1 123 ? -5.919 14.794 -6.682 1.00 86.38 123 CYS A C 1
ATOM 951 O O . CYS A 1 123 ? -5.340 14.430 -5.660 1.00 86.38 123 CYS A O 1
ATOM 953 N N . GLY A 1 124 ? -6.020 16.084 -7.023 1.00 83.31 124 GLY A N 1
ATOM 954 C CA . GLY A 1 124 ? -5.475 17.172 -6.206 1.00 83.31 124 GLY A CA 1
ATOM 955 C C . GLY A 1 124 ? -3.985 16.964 -5.949 1.00 83.31 124 GLY A C 1
ATOM 956 O O . GLY A 1 124 ? -3.230 16.810 -6.903 1.00 83.31 124 GLY A O 1
ATOM 957 N N . ASP A 1 125 ? -3.583 16.882 -4.681 1.00 79.75 125 ASP A N 1
ATOM 958 C CA . ASP A 1 125 ? -2.191 16.641 -4.268 1.00 79.75 125 ASP A CA 1
ATOM 959 C C . ASP A 1 125 ? -1.814 15.152 -4.166 1.00 79.75 125 ASP A C 1
ATOM 961 O O . ASP A 1 125 ? -0.644 14.797 -3.992 1.00 79.75 125 ASP A O 1
ATOM 965 N N . TYR A 1 126 ? -2.784 14.241 -4.272 1.00 80.56 126 TYR A N 1
ATOM 966 C CA . TYR A 1 126 ? -2.500 12.814 -4.230 1.00 80.56 126 TYR A CA 1
ATOM 967 C C . TYR A 1 126 ? -1.896 12.336 -5.547 1.00 80.56 126 TYR A C 1
ATOM 969 O O . TYR A 1 126 ? -2.421 12.586 -6.629 1.00 80.56 126 TYR A O 1
ATOM 977 N N . ALA A 1 127 ? -0.845 11.517 -5.452 1.00 87.00 127 ALA A N 1
ATOM 978 C CA . ALA A 1 127 ? -0.448 10.681 -6.578 1.00 87.00 127 ALA A CA 1
ATOM 979 C C . ALA A 1 127 ? -1.658 9.831 -7.033 1.00 87.00 127 ALA A C 1
ATOM 981 O O . ALA A 1 127 ? -2.359 9.294 -6.167 1.00 87.00 127 ALA A O 1
ATOM 982 N N . PRO A 1 128 ? -1.890 9.627 -8.344 1.00 91.50 128 PRO A N 1
ATOM 983 C CA . PRO A 1 128 ? -3.131 9.028 -8.852 1.00 91.50 128 PRO A CA 1
ATOM 984 C C . PRO A 1 128 ? -3.514 7.693 -8.211 1.00 91.50 128 PRO A C 1
ATOM 986 O O . PRO A 1 128 ? -4.666 7.469 -7.863 1.00 91.50 128 PRO A O 1
ATOM 989 N N . ARG A 1 129 ? -2.537 6.817 -7.957 1.00 91.94 129 ARG A N 1
ATOM 990 C CA . ARG A 1 129 ? -2.779 5.532 -7.279 1.00 91.94 129 ARG A CA 1
ATOM 991 C C . ARG A 1 129 ? -3.248 5.707 -5.834 1.00 91.94 129 ARG A C 1
ATOM 993 O O . ARG A 1 129 ? -4.114 4.969 -5.382 1.00 91.94 129 ARG A O 1
ATOM 1000 N N . SER A 1 130 ? -2.681 6.673 -5.112 1.00 91.62 130 SER A N 1
ATOM 1001 C CA . SER A 1 130 ? -3.090 6.985 -3.737 1.00 91.62 130 SER A CA 1
ATOM 1002 C C . SER A 1 130 ? -4.485 7.606 -3.706 1.00 91.62 130 SER A C 1
ATOM 1004 O O . SER A 1 130 ? -5.260 7.291 -2.818 1.00 91.62 130 SER A O 1
ATOM 1006 N N . CYS A 1 131 ? -4.818 8.433 -4.695 1.00 92.19 131 CYS A N 1
ATOM 1007 C CA . CYS A 1 131 ? -6.153 8.997 -4.885 1.00 92.19 131 CYS A CA 1
ATOM 1008 C C . CYS A 1 131 ? -7.208 7.914 -5.150 1.00 92.19 131 CYS A C 1
ATOM 1010 O O . CYS A 1 131 ? -8.235 7.890 -4.482 1.00 92.19 131 CYS A O 1
ATOM 1012 N N . ILE A 1 132 ? -6.920 6.961 -6.046 1.00 94.06 132 ILE A N 1
ATOM 1013 C CA . ILE A 1 132 ? -7.794 5.801 -6.285 1.00 94.06 132 ILE A CA 1
ATOM 1014 C C . ILE A 1 132 ? -7.973 4.987 -4.996 1.00 94.06 132 ILE A C 1
ATOM 1016 O O . ILE A 1 132 ? -9.097 4.648 -4.645 1.00 94.06 132 ILE A O 1
ATOM 1020 N N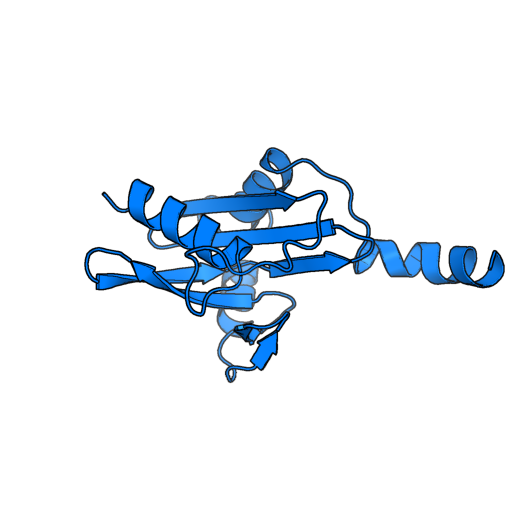 . ALA A 1 133 ? -6.887 4.704 -4.265 1.00 95.19 133 ALA A N 1
ATOM 1021 C CA . ALA A 1 133 ? -6.975 3.992 -2.989 1.00 95.19 133 ALA A CA 1
ATOM 1022 C C . ALA A 1 133 ? -7.813 4.754 -1.947 1.00 95.19 133 ALA A C 1
ATOM 1024 O O . ALA A 1 133 ? -8.618 4.128 -1.269 1.00 95.19 133 ALA A O 1
ATOM 1025 N N . SER A 1 134 ? -7.672 6.083 -1.860 1.00 94.12 134 SER A N 1
ATOM 1026 C CA . SER A 1 134 ? -8.487 6.936 -0.981 1.00 94.12 134 SER A CA 1
ATOM 1027 C C . SER A 1 134 ? -9.974 6.806 -1.295 1.00 94.12 134 SER A C 1
ATOM 1029 O O . SER A 1 134 ? -10.758 6.551 -0.392 1.00 94.12 134 SER A O 1
ATOM 1031 N N . GLY A 1 135 ? -10.352 6.889 -2.575 1.00 95.25 135 GLY A N 1
ATOM 1032 C CA . GLY A 1 135 ? -11.751 6.755 -2.982 1.00 95.25 135 GLY A CA 1
ATOM 1033 C C . GLY A 1 135 ? -12.332 5.362 -2.723 1.00 95.25 135 GLY A C 1
ATOM 1034 O O . GLY A 1 135 ? -13.515 5.236 -2.438 1.00 95.25 135 GLY A O 1
ATOM 1035 N N . ILE A 1 136 ? -11.513 4.306 -2.782 1.00 96.88 136 ILE A N 1
ATOM 1036 C CA . ILE A 1 136 ? -11.949 2.966 -2.365 1.00 96.88 136 ILE A CA 1
ATOM 1037 C C . ILE A 1 136 ? -12.143 2.934 -0.845 1.00 96.88 136 ILE A C 1
ATOM 1039 O O . ILE A 1 136 ? -13.171 2.450 -0.388 1.00 96.88 136 ILE A O 1
ATOM 1043 N N . PHE A 1 137 ? -11.202 3.464 -0.059 1.00 97.12 137 PHE A N 1
ATOM 1044 C CA . PHE A 1 137 ? -11.361 3.522 1.395 1.00 97.12 137 PHE A CA 1
ATOM 1045 C C . PHE A 1 137 ? -12.625 4.284 1.816 1.00 97.12 137 PHE A C 1
ATOM 1047 O O . PHE A 1 137 ? -13.354 3.771 2.654 1.00 97.12 137 PHE A O 1
ATOM 1054 N N . ASP A 1 138 ? -12.930 5.416 1.173 1.00 95.88 138 ASP A N 1
ATOM 1055 C CA . ASP A 1 138 ? -14.158 6.200 1.399 1.00 95.88 138 ASP A CA 1
ATOM 1056 C C . ASP A 1 138 ? -15.452 5.399 1.184 1.00 95.88 138 ASP A C 1
ATOM 1058 O O . ASP A 1 138 ? -16.464 5.632 1.845 1.00 95.88 138 ASP A O 1
ATOM 1062 N N . VAL A 1 139 ? -15.456 4.479 0.216 1.00 96.31 139 VAL A N 1
ATOM 1063 C CA . VAL A 1 139 ? -16.632 3.648 -0.084 1.00 96.31 139 VAL A CA 1
ATOM 1064 C C . VAL A 1 139 ? -16.807 2.544 0.957 1.00 96.31 139 VAL A C 1
ATOM 1066 O O . VAL A 1 139 ? -17.934 2.186 1.277 1.00 96.31 139 VAL A O 1
ATOM 1069 N N . TYR A 1 140 ? -15.707 2.002 1.481 1.00 95.06 140 TYR A N 1
ATOM 1070 C CA . TYR A 1 140 ? -15.720 0.883 2.429 1.00 95.06 140 TYR A CA 1
ATOM 1071 C C . TYR A 1 140 ? -15.653 1.311 3.903 1.00 95.06 140 TYR A C 1
ATOM 1073 O O . TYR A 1 140 ? -15.632 0.448 4.778 1.00 95.06 140 TYR A O 1
ATOM 1081 N N . SER A 1 141 ? -15.603 2.613 4.188 1.00 90.12 141 SER A N 1
ATOM 1082 C CA . SER A 1 141 ? -15.684 3.165 5.545 1.00 90.12 141 SER A CA 1
ATOM 1083 C C . SER A 1 141 ? -17.114 3.468 6.007 1.00 90.12 141 SER A C 1
ATOM 1085 O O . SER A 1 141 ? -17.289 3.895 7.146 1.00 90.12 141 SER A O 1
ATOM 1087 N N . GLN A 1 142 ? -18.106 3.286 5.129 1.00 75.44 142 GLN A N 1
ATOM 1088 C CA . GLN A 1 142 ? -19.541 3.483 5.386 1.00 75.44 142 GLN A CA 1
ATOM 1089 C C . GLN A 1 142 ? -20.196 2.190 5.875 1.00 75.44 142 GLN A C 1
ATOM 1091 O O . GLN A 1 142 ? -21.090 2.290 6.745 1.00 75.44 142 GLN A O 1
#

InterPro domains:
  IPR001466 Beta-lactamase-related [PF00144] (17-118)
  IPR012338 Beta-lactamase/transpeptidase-like [G3DSA:3.40.710.10] (2-124)
  IPR012338 Beta-lactamase/transpeptidase-like [SSF56601] (12-117)

pLDDT: mean 89.38, std 13.43, range [41.25, 98.69]

Sequence (142 aa):
FEHYSKGQGRIRWACCGLVSTPENIARWGYELYSRKGTAISQDSRKALYQSTAGDLVKLQGSMQNYGYYVAKRMFTLSDSTEITAYGHPGGGGGYSSLLRYSPELDLSISILANSTLSFQGKCGDYAPRSCIASGIFDVYSQ

Foldseek 3Di:
DVVVCVVCVVVCVVPHDDDDDFVVLLLVLLLQAEPPHPPDDPVVNVVVVVQQVDAWDQDPLDTFRDGPNKTKDWAQAPVRDIWIWIWDWDDDPQKTKTWIATRVLSGIGIDIDSGPQPDCPPQVSDRVNVSVVRVVCNVSVD

Radius of gyration: 15.82 Å; chains: 1; bounding box: 46×33×39 Å

Organi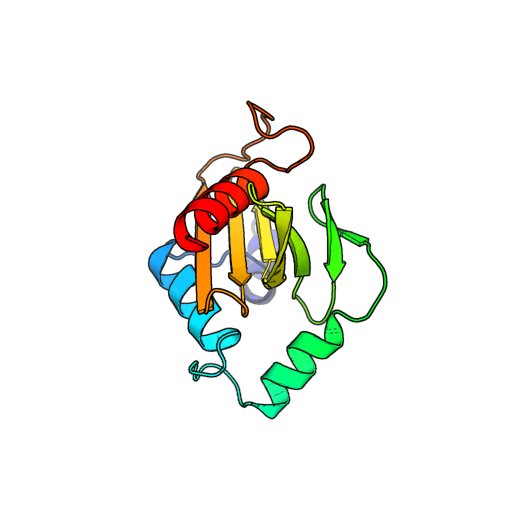sm: NCBI:txid408172

Secondary structure (DSSP, 8-state):
-HHHHHHHHHHHHHHS-----HHHHHHHHHHHHSTT--SS-HHHHHHHHHTT-S-EEEETTEEEEE-SS-EEEEEE-TTS-EEEEEEEEEEETTEEEEEEEETTTTEEEEEEESS-----TT-TTS-HHHHHHHHHHHHHT-